Protein AF-A0A1F7M1Z3-F1 (afdb_monomer_lite)

pLDDT: mean 90.82, std 7.67, range [55.88, 98.31]

Structure (mmCIF, N/CA/C/O backbone):
data_AF-A0A1F7M1Z3-F1
#
_entry.id   AF-A0A1F7M1Z3-F1
#
loop_
_atom_site.group_PDB
_atom_site.id
_atom_site.type_symbol
_atom_site.label_atom_id
_atom_site.label_alt_id
_atom_site.label_comp_id
_atom_site.label_asym_id
_atom_site.label_entity_id
_atom_site.label_seq_id
_atom_site.pdbx_PDB_ins_code
_atom_site.Cartn_x
_atom_site.Cartn_y
_atom_site.Cartn_z
_atom_site.occupancy
_atom_site.B_iso_or_equiv
_atom_site.auth_seq_id
_atom_site.auth_comp_id
_atom_site.auth_asym_id
_atom_site.auth_atom_id
_atom_site.pdbx_PDB_model_num
ATOM 1 N N . MET A 1 1 ? -27.907 20.732 27.048 1.00 55.88 1 MET A N 1
ATOM 2 C CA . MET A 1 1 ? -27.096 19.502 26.904 1.00 55.88 1 MET A CA 1
ATOM 3 C C . MET A 1 1 ? -25.933 19.843 25.994 1.00 55.88 1 MET A C 1
ATOM 5 O O . MET A 1 1 ? -26.165 20.248 24.864 1.00 55.88 1 MET A O 1
ATOM 9 N N . GLY A 1 2 ? -24.715 19.881 26.532 1.00 75.12 2 GLY A N 1
ATOM 10 C CA . GLY A 1 2 ? -23.566 20.456 25.826 1.00 75.12 2 GLY A CA 1
ATOM 11 C C . GLY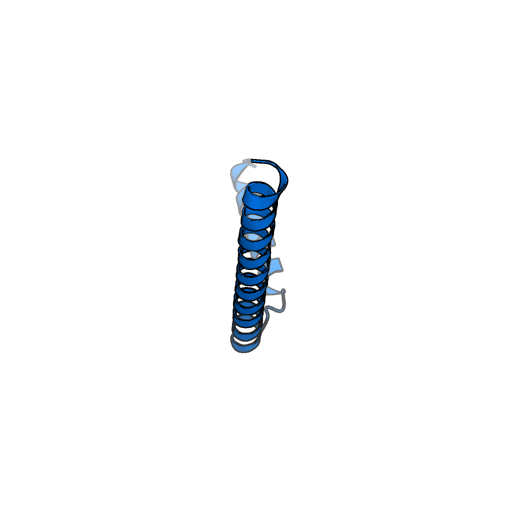 A 1 2 ? -23.130 19.588 24.647 1.00 75.12 2 GLY A C 1
ATOM 12 O O . GLY A 1 2 ? -23.124 18.368 24.758 1.00 75.12 2 GLY A O 1
ATOM 13 N N . MET A 1 3 ? -22.713 20.217 23.548 1.00 74.62 3 MET A N 1
ATOM 14 C CA . MET A 1 3 ? -22.220 19.577 22.315 1.00 74.62 3 MET A CA 1
ATOM 15 C C . MET A 1 3 ? -21.177 18.463 22.569 1.00 74.62 3 MET A C 1
ATOM 17 O O . MET A 1 3 ? -21.153 17.446 21.881 1.00 74.62 3 MET A O 1
ATOM 21 N N . VAL A 1 4 ? -20.377 18.609 23.631 1.00 79.94 4 VAL A N 1
ATOM 22 C CA . VAL A 1 4 ? -19.391 17.625 24.114 1.00 79.94 4 VAL A CA 1
ATOM 23 C C . VAL A 1 4 ? -20.028 16.282 24.514 1.00 79.94 4 VAL A C 1
ATOM 25 O O . VAL A 1 4 ? -19.438 15.226 24.287 1.00 79.94 4 VAL A O 1
ATOM 28 N N . GLN A 1 5 ? -21.237 16.290 25.085 1.00 83.75 5 GLN A N 1
ATOM 29 C CA . GLN A 1 5 ? -21.949 15.068 25.479 1.00 83.75 5 GLN A CA 1
ATOM 30 C C . GLN A 1 5 ? -22.417 14.274 24.254 1.00 83.75 5 GLN A C 1
ATOM 32 O O . GLN A 1 5 ? -22.270 13.054 24.235 1.00 83.75 5 GLN A O 1
ATOM 37 N N . SER A 1 6 ? -22.899 14.959 23.213 1.00 83.44 6 SER A N 1
ATOM 38 C CA . SER A 1 6 ? -23.356 14.334 21.966 1.00 83.44 6 SER A CA 1
ATOM 39 C C . SER A 1 6 ? -22.211 13.669 21.199 1.00 83.44 6 SER A C 1
ATOM 41 O O . SER A 1 6 ? -22.356 12.539 20.742 1.00 83.44 6 SER A O 1
ATOM 43 N N . ILE A 1 7 ? -21.044 14.319 21.121 1.00 88.06 7 ILE A N 1
ATOM 44 C CA . ILE A 1 7 ? -19.845 13.743 20.487 1.00 88.06 7 ILE A CA 1
ATOM 45 C C . ILE A 1 7 ? -19.381 12.500 21.255 1.00 88.06 7 ILE A C 1
ATOM 47 O O . ILE A 1 7 ? -19.128 11.455 20.661 1.00 88.06 7 ILE A O 1
ATOM 51 N N . ARG A 1 8 ? -19.320 12.575 22.591 1.00 87.94 8 ARG A N 1
ATOM 52 C CA . ARG A 1 8 ? -18.938 11.426 23.426 1.00 87.94 8 ARG A CA 1
ATOM 53 C C . ARG A 1 8 ? -19.890 10.241 23.239 1.00 87.94 8 ARG A C 1
ATOM 55 O O . ARG A 1 8 ? -19.433 9.099 23.220 1.00 87.94 8 ARG A O 1
ATOM 62 N N . GLN A 1 9 ? -21.186 10.514 23.103 1.00 89.12 9 GLN A N 1
ATOM 63 C CA . GLN A 1 9 ? -22.198 9.492 22.857 1.00 89.12 9 GLN A CA 1
ATOM 64 C C . GLN A 1 9 ? -22.024 8.857 21.469 1.00 89.12 9 GLN A C 1
ATOM 66 O O . GLN A 1 9 ? -21.949 7.637 21.376 1.00 89.12 9 GLN A O 1
ATOM 71 N N . TYR A 1 10 ? -21.805 9.661 20.425 1.00 89.44 10 TYR A N 1
ATOM 72 C CA . TYR A 1 10 ? -21.528 9.177 19.067 1.00 89.44 10 TYR A CA 1
ATOM 73 C C . TYR A 1 10 ? -20.322 8.224 18.999 1.00 89.44 10 TYR A C 1
ATOM 75 O O . TYR A 1 10 ? -20.406 7.150 18.404 1.00 89.44 10 TYR A O 1
ATOM 83 N N . PHE A 1 11 ? -19.206 8.568 19.652 1.00 92.75 11 PHE A N 1
ATOM 84 C CA . PHE A 1 11 ? -18.041 7.677 19.726 1.00 92.75 11 PHE A CA 1
ATOM 85 C C . PHE A 1 11 ? -18.341 6.381 20.485 1.00 92.75 11 PHE A C 1
ATOM 87 O O . PHE A 1 11 ? -17.883 5.311 20.084 1.00 92.75 11 PHE A O 1
ATOM 94 N N . LYS A 1 12 ? -19.108 6.460 21.577 1.00 91.94 12 LYS A N 1
ATOM 95 C CA . LYS A 1 12 ? -19.498 5.283 22.362 1.00 91.94 12 LYS A CA 1
ATOM 96 C C . LYS A 1 12 ? -20.349 4.320 21.531 1.00 91.94 12 LYS A C 1
ATOM 98 O O . LYS A 1 12 ? -20.093 3.117 21.564 1.00 91.94 12 LYS A O 1
ATOM 103 N N . ASP A 1 13 ? -21.298 4.855 20.773 1.00 90.88 13 ASP A N 1
ATOM 104 C CA . ASP A 1 13 ? -22.193 4.075 19.920 1.00 90.88 13 ASP A CA 1
ATOM 105 C C . ASP A 1 13 ? -21.433 3.491 18.717 1.00 90.88 13 ASP A C 1
ATOM 107 O O . ASP A 1 13 ? -21.527 2.293 18.453 1.00 90.88 13 ASP A O 1
ATOM 111 N N . SER A 1 14 ? -20.539 4.272 18.098 1.00 91.69 14 SER A N 1
ATOM 112 C CA . SER A 1 14 ? -19.660 3.808 17.011 1.00 91.69 14 SER A CA 1
ATOM 113 C C . SER A 1 14 ? -18.753 2.651 17.450 1.00 91.69 14 SER A C 1
ATOM 115 O O . SER A 1 14 ? -18.597 1.660 16.740 1.00 91.69 14 SER A O 1
ATOM 117 N N . VAL A 1 15 ? -18.165 2.724 18.651 1.00 89.75 15 VAL A N 1
ATOM 118 C CA . VAL A 1 15 ? -17.351 1.626 19.206 1.00 89.75 15 VAL A CA 1
ATOM 119 C C . VAL A 1 15 ? -18.208 0.394 19.505 1.00 89.75 15 VAL A C 1
ATOM 121 O O . VAL A 1 15 ? -17.741 -0.733 19.328 1.00 89.75 15 VAL A O 1
ATOM 124 N N . ALA A 1 16 ? -19.453 0.576 19.954 1.00 91.19 16 ALA A N 1
ATOM 125 C CA . ALA A 1 16 ? -2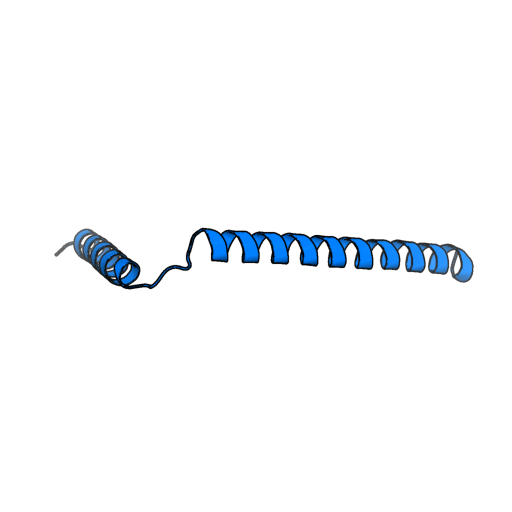0.372 -0.532 20.192 1.00 91.19 16 ALA A CA 1
ATOM 126 C C . ALA A 1 16 ? -20.750 -1.260 18.888 1.00 91.19 16 ALA A C 1
ATOM 128 O O . ALA A 1 16 ? -20.850 -2.488 18.892 1.00 91.19 16 ALA A O 1
ATOM 129 N N . GLU A 1 17 ? -20.893 -0.537 17.776 1.00 91.06 17 GLU A N 1
ATOM 130 C CA . GLU A 1 17 ? -21.126 -1.110 16.445 1.00 91.06 17 GLU A CA 1
ATOM 131 C C . GLU A 1 17 ? -19.880 -1.791 15.869 1.00 91.06 17 GLU A C 1
ATOM 133 O O . GLU A 1 17 ? -19.961 -2.929 15.406 1.00 91.06 17 GLU A O 1
ATOM 138 N N . LEU A 1 18 ? -18.700 -1.172 15.990 1.00 89.50 18 LEU A N 1
ATOM 139 C CA . LEU A 1 18 ? -17.427 -1.750 15.534 1.00 89.50 18 LEU A CA 1
ATOM 140 C C . LEU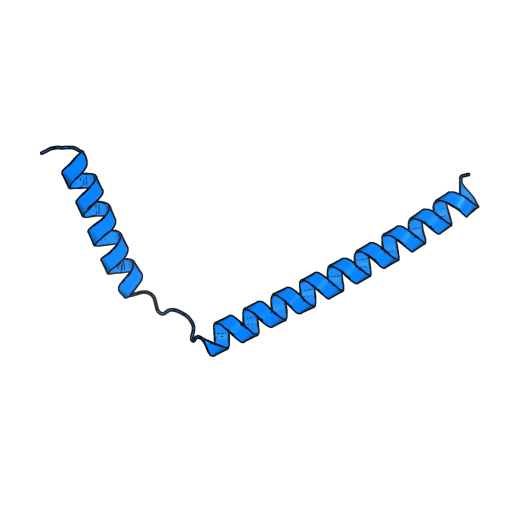 A 1 18 ? -17.095 -3.090 16.210 1.00 89.50 18 LEU A C 1
ATOM 142 O O . LEU A 1 18 ? -16.414 -3.933 15.627 1.00 89.50 18 LEU A O 1
ATOM 146 N N . ARG A 1 19 ? -17.594 -3.317 17.431 1.00 86.94 19 ARG A N 1
ATOM 147 C CA . ARG A 1 19 ? -17.471 -4.604 18.136 1.00 86.94 19 ARG A CA 1
ATOM 148 C C . ARG A 1 19 ? -18.335 -5.716 17.542 1.00 86.94 19 ARG A C 1
ATOM 150 O O . ARG A 1 19 ? -18.045 -6.880 17.792 1.00 86.94 19 ARG A O 1
ATOM 157 N N . ARG A 1 20 ? -19.391 -5.380 16.793 1.00 90.25 20 ARG A N 1
ATOM 158 C CA . ARG A 1 20 ? -20.245 -6.356 16.093 1.00 90.25 20 ARG A CA 1
ATOM 159 C C . ARG A 1 20 ? -19.675 -6.760 14.735 1.00 90.25 20 ARG A C 1
ATOM 161 O O . ARG A 1 20 ? -20.133 -7.741 14.157 1.00 90.25 20 ARG A O 1
ATOM 168 N N . VAL A 1 21 ? -18.688 -6.020 14.233 1.00 91.31 21 VAL A N 1
ATOM 169 C CA . VAL A 1 21 ? -18.012 -6.330 12.975 1.00 91.31 21 VAL A CA 1
ATOM 170 C C . VAL A 1 21 ? -17.198 -7.611 13.139 1.00 91.31 21 VAL A C 1
ATOM 172 O O . VAL A 1 21 ? -16.401 -7.762 14.066 1.00 91.31 21 VAL A O 1
ATOM 175 N N . THR A 1 22 ? -17.396 -8.546 12.217 1.00 86.75 22 THR A N 1
ATOM 176 C CA . THR A 1 22 ? -16.621 -9.783 12.122 1.00 86.75 22 THR A CA 1
ATOM 177 C C . THR A 1 22 ? -15.291 -9.474 11.445 1.00 86.75 22 THR A C 1
ATOM 179 O O . THR A 1 22 ? -15.176 -9.454 10.222 1.00 86.75 22 THR A O 1
ATOM 182 N N . TRP A 1 23 ? -14.278 -9.175 12.254 1.00 88.75 23 TRP A N 1
ATOM 183 C CA . TRP A 1 23 ? -12.936 -8.912 11.749 1.00 88.75 23 TRP A CA 1
ATOM 184 C C . TRP A 1 23 ? -12.280 -10.196 11.218 1.00 88.75 23 TRP A C 1
ATOM 186 O O . TRP A 1 23 ? -12.486 -11.274 11.787 1.00 88.75 23 TRP A O 1
ATOM 196 N N . PRO A 1 24 ? -11.475 -10.096 10.147 1.00 86.25 24 PRO A N 1
ATOM 197 C CA . PRO A 1 24 ? -10.762 -11.235 9.588 1.00 86.25 24 PRO A CA 1
ATOM 198 C C . PRO A 1 24 ? -9.788 -11.843 10.606 1.00 86.25 24 PRO A C 1
ATOM 200 O O . PRO A 1 24 ? -9.264 -11.162 11.494 1.00 86.25 24 PRO A O 1
ATOM 203 N N . SER A 1 25 ? -9.527 -13.146 10.473 1.00 90.31 25 SER A N 1
ATOM 204 C CA . SER A 1 25 ? -8.565 -13.831 11.335 1.00 90.31 25 SER A CA 1
ATOM 205 C C . SER A 1 25 ? -7.151 -13.282 11.112 1.00 90.31 25 SER A C 1
ATOM 207 O O . SER A 1 25 ? -6.798 -12.824 10.024 1.00 90.31 25 SER A O 1
ATOM 209 N N . ARG A 1 26 ? -6.302 -13.353 12.146 1.00 87.50 26 ARG A N 1
ATOM 210 C CA . ARG A 1 26 ? -4.911 -12.867 12.067 1.00 87.50 26 ARG A CA 1
ATOM 211 C C . ARG A 1 26 ? -4.115 -13.532 10.943 1.00 87.50 26 ARG A C 1
ATOM 213 O O . ARG A 1 26 ? -3.218 -12.909 10.388 1.00 87.50 26 ARG A O 1
ATOM 220 N N . GLU A 1 27 ? -4.423 -14.787 10.641 1.00 88.50 27 GLU A N 1
ATOM 221 C CA . GLU A 1 27 ? -3.800 -15.538 9.554 1.00 88.50 27 GLU A CA 1
ATOM 222 C C . GLU A 1 27 ? -4.270 -15.035 8.187 1.00 88.50 27 GLU A C 1
ATOM 224 O O . GLU A 1 27 ? -3.440 -14.734 7.330 1.00 88.50 27 GLU A O 1
ATOM 229 N N . LEU A 1 28 ? -5.583 -14.835 8.016 1.00 87.75 28 LEU A N 1
ATOM 230 C CA . LEU A 1 28 ? -6.151 -14.310 6.778 1.00 87.75 28 LEU A CA 1
ATOM 231 C C . LEU A 1 28 ? -5.552 -12.942 6.442 1.00 87.75 28 LEU A C 1
ATOM 233 O O . LEU A 1 28 ? -5.059 -12.745 5.333 1.00 87.75 28 LEU A O 1
ATOM 237 N N . THR A 1 29 ? -5.510 -12.035 7.421 1.00 90.38 29 THR A N 1
ATOM 238 C CA . THR A 1 29 ? -4.938 -10.694 7.250 1.00 90.38 29 THR A CA 1
ATOM 239 C C . THR A 1 29 ? -3.474 -10.758 6.820 1.00 90.38 29 THR A C 1
ATOM 241 O O . THR A 1 29 ? -3.096 -10.077 5.873 1.00 90.38 29 THR A O 1
ATOM 244 N N . LYS A 1 30 ? -2.654 -11.615 7.445 1.00 92.19 30 LYS A N 1
ATOM 245 C CA . LYS A 1 30 ? -1.240 -11.782 7.068 1.00 92.19 30 LYS A CA 1
ATOM 246 C C . LYS A 1 30 ? -1.081 -12.283 5.636 1.00 92.19 30 LYS A C 1
ATOM 248 O O . LYS A 1 30 ? -0.279 -11.724 4.892 1.00 92.19 30 LYS A O 1
ATOM 253 N N . ASN A 1 31 ? -1.858 -13.292 5.245 1.00 93.62 31 ASN A N 1
ATOM 254 C CA . ASN A 1 31 ? -1.798 -13.855 3.897 1.00 93.62 31 ASN A CA 1
ATOM 255 C C . ASN A 1 31 ? -2.184 -12.807 2.846 1.00 93.62 31 ASN A C 1
ATOM 257 O O . ASN A 1 31 ? -1.513 -12.680 1.825 1.00 93.62 31 ASN A O 1
ATOM 261 N N . HIS A 1 32 ? -3.212 -12.001 3.126 1.00 93.25 32 HIS A N 1
ATOM 262 C CA . HIS A 1 32 ? -3.643 -10.928 2.230 1.00 93.25 32 HIS A CA 1
ATOM 263 C C . HIS A 1 32 ? -2.588 -9.822 2.132 1.00 93.25 32 HIS A C 1
ATOM 265 O O . HIS A 1 32 ? -2.276 -9.370 1.035 1.00 93.25 32 HIS A O 1
ATOM 271 N N . THR A 1 33 ? -1.978 -9.418 3.250 1.00 94.94 33 THR A N 1
ATOM 272 C CA . THR A 1 33 ? -0.894 -8.427 3.238 1.00 94.94 33 THR A CA 1
ATOM 273 C C . THR A 1 33 ? 0.322 -8.922 2.454 1.00 94.94 33 THR A C 1
ATOM 275 O O . THR A 1 33 ? 0.860 -8.172 1.643 1.00 94.94 33 THR A O 1
ATOM 278 N N . LEU A 1 34 ? 0.737 -10.179 2.640 1.00 96.56 34 LEU A N 1
ATOM 279 C CA . LEU A 1 34 ? 1.847 -10.772 1.886 1.00 96.56 34 LEU A CA 1
ATOM 280 C C . LEU A 1 34 ? 1.557 -10.826 0.384 1.00 96.56 34 LEU A C 1
ATOM 282 O O . LEU A 1 34 ? 2.431 -10.503 -0.417 1.00 96.56 34 LEU A O 1
ATOM 286 N N . LEU A 1 35 ? 0.326 -11.177 0.005 1.00 96.94 35 LEU A N 1
ATOM 287 C CA . LEU A 1 35 ? -0.104 -11.186 -1.391 1.00 96.94 35 LEU A CA 1
ATOM 288 C C . LEU A 1 35 ? -0.037 -9.784 -2.012 1.00 96.94 35 LEU A C 1
ATOM 290 O O . LEU A 1 35 ? 0.516 -9.628 -3.098 1.00 96.94 35 LEU A O 1
ATOM 294 N N . VAL A 1 36 ? -0.525 -8.759 -1.307 1.00 97.50 36 VAL A N 1
ATOM 295 C CA . VAL A 1 36 ? -0.439 -7.364 -1.772 1.00 97.50 36 VAL A CA 1
ATOM 296 C C . VAL A 1 36 ? 1.015 -6.926 -1.930 1.00 97.50 36 VAL A C 1
ATOM 298 O O . VAL A 1 36 ? 1.357 -6.337 -2.950 1.00 97.50 36 VAL A O 1
ATOM 301 N N . ILE A 1 37 ? 1.890 -7.245 -0.972 1.00 98.00 37 ILE A N 1
ATOM 302 C CA . ILE A 1 37 ? 3.326 -6.940 -1.077 1.00 98.00 37 ILE A CA 1
ATOM 303 C C . ILE A 1 37 ? 3.928 -7.613 -2.317 1.00 98.00 37 ILE A C 1
ATOM 305 O O . ILE A 1 37 ? 4.632 -6.958 -3.084 1.00 98.00 37 ILE A O 1
ATOM 309 N N . GLY A 1 38 ? 3.623 -8.893 -2.545 1.00 98.12 38 GLY A N 1
ATOM 310 C CA . GLY A 1 38 ? 4.113 -9.636 -3.705 1.00 98.12 38 GLY A CA 1
ATOM 311 C C . GLY A 1 38 ? 3.683 -9.013 -5.035 1.00 98.12 38 GLY A C 1
ATOM 312 O O . GLY A 1 38 ? 4.518 -8.801 -5.912 1.00 98.12 38 GLY A O 1
ATOM 313 N N . ILE A 1 39 ? 2.402 -8.658 -5.169 1.00 98.00 39 ILE A N 1
ATOM 314 C CA . ILE A 1 39 ? 1.876 -8.021 -6.384 1.00 98.00 39 ILE A CA 1
ATOM 315 C C . ILE A 1 39 ? 2.499 -6.637 -6.585 1.00 98.00 39 ILE A C 1
ATOM 317 O O . ILE A 1 39 ? 2.930 -6.325 -7.691 1.00 98.00 39 ILE A O 1
ATOM 321 N N . SER A 1 40 ? 2.608 -5.825 -5.532 1.00 98.31 40 SER A N 1
ATOM 322 C CA . SER A 1 40 ? 3.233 -4.501 -5.616 1.00 98.31 40 SER A CA 1
ATOM 323 C C . SER A 1 40 ? 4.686 -4.576 -6.090 1.00 98.31 40 SER A C 1
ATOM 325 O O . SER A 1 40 ? 5.091 -3.784 -6.937 1.00 98.31 40 SER A O 1
ATOM 327 N N . LEU A 1 41 ? 5.461 -5.551 -5.600 1.00 98.31 41 LEU A N 1
ATOM 328 C CA . LEU A 1 41 ? 6.834 -5.779 -6.062 1.00 98.31 41 LEU A CA 1
ATOM 329 C C . LEU A 1 41 ? 6.882 -6.243 -7.521 1.00 98.31 41 LEU A C 1
ATOM 331 O O . LEU A 1 41 ? 7.731 -5.778 -8.277 1.00 98.31 41 LEU A O 1
ATOM 335 N N . ALA A 1 42 ? 5.965 -7.120 -7.932 1.00 98.25 42 ALA A N 1
ATOM 336 C CA . ALA A 1 42 ? 5.879 -7.575 -9.316 1.00 98.25 42 ALA A CA 1
ATOM 337 C C . ALA A 1 42 ? 5.558 -6.419 -10.276 1.00 98.25 42 ALA A C 1
ATOM 339 O O . ALA A 1 42 ? 6.212 -6.271 -11.306 1.00 98.25 42 ALA A O 1
ATOM 340 N N . VAL A 1 43 ? 4.598 -5.562 -9.913 1.00 98.12 43 VAL A N 1
ATOM 341 C CA . VAL A 1 43 ? 4.250 -4.365 -10.691 1.00 98.12 43 VAL A CA 1
ATOM 342 C C . VAL A 1 43 ? 5.422 -3.387 -10.735 1.00 98.12 43 VAL A C 1
ATOM 344 O O . VAL A 1 43 ? 5.739 -2.880 -11.806 1.00 98.12 43 VAL A O 1
ATOM 347 N N . ALA A 1 44 ? 6.106 -3.158 -9.611 1.00 98.06 44 ALA A N 1
ATOM 348 C CA . ALA A 1 44 ? 7.282 -2.292 -9.572 1.00 98.06 44 ALA A CA 1
ATOM 349 C C . ALA A 1 44 ? 8.403 -2.803 -10.492 1.00 98.06 44 ALA A C 1
ATOM 351 O O . ALA A 1 44 ? 8.968 -2.027 -11.257 1.00 98.06 44 ALA A O 1
ATOM 352 N N . ALA A 1 45 ? 8.690 -4.108 -10.466 1.00 98.19 45 ALA A N 1
ATOM 353 C CA . ALA A 1 45 ? 9.683 -4.718 -11.346 1.00 98.19 45 ALA A CA 1
ATOM 354 C C . ALA A 1 45 ? 9.280 -4.623 -12.827 1.00 98.19 45 ALA A C 1
ATOM 356 O O . ALA A 1 45 ? 10.120 -4.335 -13.677 1.00 98.19 45 ALA A O 1
ATOM 357 N N . PHE A 1 46 ? 7.998 -4.832 -13.133 1.00 97.75 46 PHE A N 1
ATOM 358 C CA . PHE A 1 46 ? 7.468 -4.705 -14.488 1.00 97.75 46 PHE A CA 1
ATOM 359 C C . PHE A 1 46 ? 7.596 -3.276 -15.026 1.00 97.75 46 PHE A C 1
ATOM 361 O O . PHE A 1 46 ? 8.105 -3.084 -16.128 1.00 97.75 46 PHE A O 1
ATOM 368 N N . LEU A 1 47 ? 7.183 -2.277 -14.241 1.00 97.38 47 LEU A N 1
ATOM 369 C CA . LEU A 1 47 ? 7.310 -0.870 -14.620 1.00 97.38 47 LEU A CA 1
ATOM 370 C C . LEU A 1 47 ? 8.777 -0.477 -14.797 1.00 97.38 47 LEU A C 1
A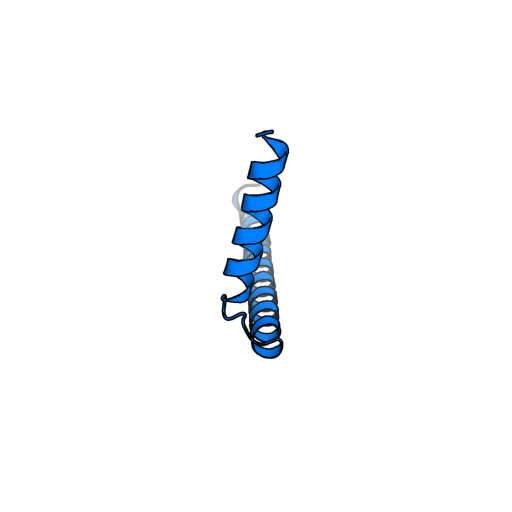TOM 372 O O . LEU A 1 47 ? 9.120 0.067 -15.838 1.00 97.38 47 LEU A O 1
ATOM 376 N N . ALA A 1 48 ? 9.652 -0.864 -13.864 1.00 97.00 48 ALA A N 1
ATOM 377 C CA . ALA A 1 48 ? 11.083 -0.605 -13.987 1.00 97.00 48 ALA A CA 1
ATOM 378 C C . ALA A 1 48 ? 11.663 -1.192 -15.286 1.00 97.00 48 ALA A C 1
ATOM 380 O O . ALA A 1 48 ? 12.417 -0.522 -15.987 1.00 97.00 48 ALA A O 1
ATOM 381 N N . ALA A 1 49 ? 11.291 -2.426 -15.643 1.00 97.44 49 ALA A N 1
ATOM 382 C CA . ALA A 1 49 ? 11.729 -3.042 -16.892 1.00 97.44 49 ALA A CA 1
ATOM 383 C C . ALA A 1 49 ? 11.249 -2.261 -18.127 1.00 97.44 49 ALA A C 1
ATOM 385 O O . ALA A 1 49 ? 12.022 -2.075 -19.069 1.00 97.44 49 ALA A O 1
ATOM 386 N N . LEU A 1 50 ? 10.002 -1.781 -18.118 1.00 97.00 50 LEU A N 1
ATOM 387 C CA . LEU A 1 50 ? 9.471 -0.941 -19.191 1.00 97.00 50 LEU A CA 1
ATOM 388 C C . LEU A 1 50 ? 10.186 0.409 -19.276 1.00 97.00 50 LEU A C 1
ATOM 390 O O . LEU A 1 50 ? 10.547 0.816 -20.376 1.00 97.00 50 LEU A O 1
ATOM 394 N N . ASP A 1 51 ? 10.445 1.066 -18.148 1.00 95.69 51 ASP A N 1
ATOM 395 C CA . ASP A 1 51 ? 11.167 2.340 -18.106 1.00 95.69 51 ASP A CA 1
ATOM 396 C C . ASP A 1 51 ? 12.569 2.197 -18.714 1.00 95.69 51 ASP A C 1
ATOM 398 O O . ASP A 1 51 ? 12.978 3.012 -19.542 1.00 95.69 51 ASP A O 1
ATOM 402 N N . TYR A 1 52 ? 13.293 1.122 -18.381 1.00 95.50 52 TYR A N 1
ATOM 403 C CA . TYR A 1 52 ? 14.593 0.834 -18.995 1.00 95.50 52 TYR A CA 1
ATOM 404 C C . TYR A 1 52 ? 14.484 0.561 -20.496 1.00 95.50 52 TYR A C 1
ATOM 406 O O . TYR A 1 52 ? 15.289 1.079 -21.271 1.00 95.50 52 TYR A O 1
ATOM 414 N N . ALA A 1 53 ? 13.497 -0.232 -20.918 1.00 95.62 53 ALA A N 1
ATOM 415 C CA . ALA A 1 53 ? 13.301 -0.557 -22.326 1.00 95.62 53 ALA A CA 1
ATOM 416 C C . ALA A 1 53 ? 12.957 0.688 -23.158 1.00 95.62 53 ALA A C 1
ATOM 418 O O . ALA A 1 53 ? 13.505 0.878 -24.246 1.00 95.62 53 ALA A O 1
ATOM 419 N N . PHE A 1 54 ? 12.081 1.554 -22.644 1.00 94.75 54 PHE A N 1
ATOM 420 C CA . PHE A 1 54 ? 11.696 2.787 -23.319 1.00 94.75 54 PHE A CA 1
ATOM 421 C C . PHE A 1 54 ? 12.819 3.819 -23.329 1.00 94.75 54 PHE A C 1
ATOM 423 O O . PHE A 1 54 ? 13.053 4.409 -24.380 1.00 94.75 54 PHE A O 1
ATOM 430 N N . ASN A 1 55 ? 13.562 3.993 -22.233 1.00 94.69 55 ASN A N 1
ATOM 431 C CA . ASN A 1 55 ? 14.729 4.879 -22.224 1.00 94.69 55 ASN A CA 1
ATOM 432 C C . ASN A 1 55 ? 15.786 4.422 -23.233 1.00 94.69 55 ASN A C 1
ATOM 434 O O . ASN A 1 55 ? 16.240 5.228 -24.040 1.00 94.69 55 ASN A O 1
ATOM 438 N N . TRP A 1 56 ? 16.102 3.122 -23.267 1.00 93.25 56 TRP A N 1
ATOM 439 C CA . TRP A 1 56 ? 17.036 2.569 -24.250 1.00 93.25 56 TRP A CA 1
ATOM 440 C C . TRP A 1 56 ? 16.566 2.798 -25.693 1.00 93.25 56 TRP A C 1
ATOM 442 O O . TRP A 1 56 ? 17.355 3.174 -26.559 1.00 93.25 56 TRP A O 1
ATOM 452 N N . ALA A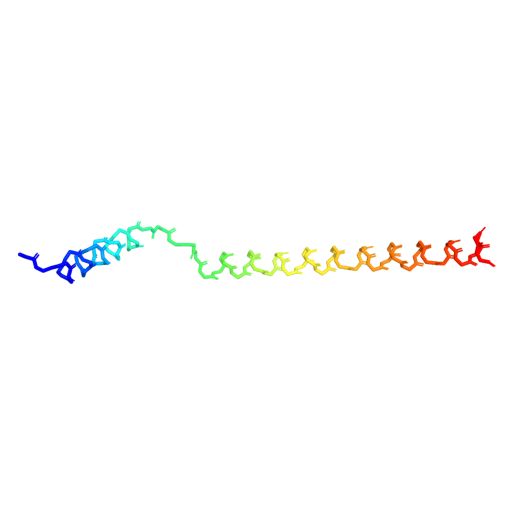 1 57 ? 15.273 2.598 -25.963 1.00 92.94 57 ALA A N 1
ATOM 453 C CA . ALA A 1 57 ? 14.711 2.845 -27.284 1.00 92.94 57 ALA A CA 1
ATOM 454 C C . ALA A 1 57 ? 14.779 4.336 -27.660 1.00 92.94 57 ALA A C 1
ATOM 456 O O . ALA A 1 57 ? 15.203 4.672 -28.764 1.00 92.94 57 ALA A O 1
ATOM 457 N N . LEU A 1 58 ? 14.409 5.242 -26.754 1.00 93.88 58 LEU A N 1
ATOM 458 C CA . LEU A 1 58 ? 14.463 6.683 -27.007 1.00 93.88 58 LEU A CA 1
ATOM 459 C C . LEU A 1 58 ? 15.896 7.168 -27.258 1.00 93.88 58 LEU A C 1
ATOM 461 O O . LEU A 1 58 ? 16.120 7.893 -28.225 1.00 93.88 58 LEU A O 1
ATOM 465 N N . GLU A 1 59 ? 16.867 6.716 -26.460 1.00 91.12 59 GLU A N 1
ATOM 466 C CA . GLU A 1 59 ? 18.289 7.029 -26.658 1.00 91.12 59 GLU A CA 1
ATOM 467 C C . GLU A 1 59 ? 18.828 6.532 -28.001 1.00 91.12 59 GLU A C 1
ATOM 469 O O . GLU A 1 59 ? 19.738 7.133 -28.554 1.00 91.12 59 GLU A O 1
ATOM 474 N N . ARG A 1 60 ? 18.302 5.419 -28.524 1.00 89.00 60 ARG A N 1
ATOM 475 C CA . ARG A 1 60 ? 18.799 4.812 -29.763 1.00 89.00 60 ARG A CA 1
ATOM 476 C C . ARG A 1 60 ? 18.154 5.375 -31.028 1.00 89.00 60 ARG A C 1
ATOM 478 O O . ARG A 1 60 ? 18.784 5.325 -32.086 1.00 89.00 60 ARG A O 1
ATOM 485 N N . PHE A 1 61 ? 16.890 5.792 -30.943 1.00 89.31 61 PHE A N 1
ATOM 486 C CA . PHE A 1 61 ? 16.079 6.178 -32.102 1.00 89.31 61 PHE A CA 1
ATOM 487 C C . PHE A 1 61 ? 15.814 7.685 -32.210 1.00 89.31 61 PHE A C 1
ATOM 489 O O . PHE A 1 61 ? 15.511 8.140 -33.313 1.00 89.31 61 PHE A O 1
ATOM 496 N N . VAL A 1 62 ? 15.877 8.447 -31.111 1.00 84.81 62 VAL A N 1
ATOM 497 C CA . VAL A 1 62 ? 15.531 9.883 -31.095 1.00 84.81 62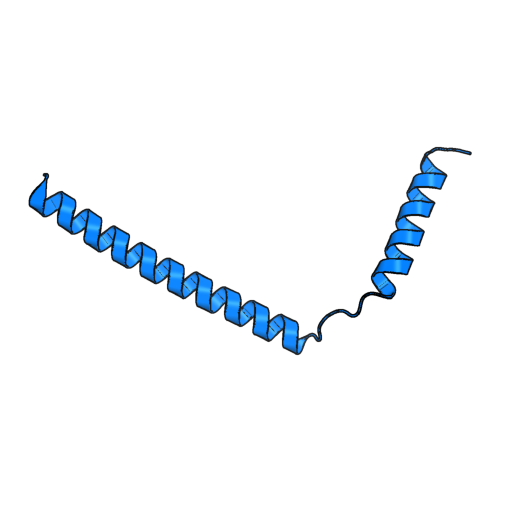 VAL A CA 1
ATOM 498 C C . VAL A 1 62 ? 16.743 10.778 -30.839 1.00 84.81 62 VAL A C 1
ATOM 500 O O . VAL A 1 62 ? 16.866 11.808 -31.502 1.00 84.81 62 VAL A O 1
ATOM 503 N N . LEU A 1 63 ? 17.598 10.413 -29.881 1.00 65.50 63 LEU A N 1
ATOM 504 C CA . LEU A 1 63 ? 18.872 11.090 -29.604 1.00 65.50 63 LEU A CA 1
ATOM 505 C C . LEU A 1 63 ? 19.999 10.516 -30.476 1.00 65.50 63 LEU A C 1
ATOM 507 O O . LEU A 1 63 ? 20.930 11.296 -30.780 1.00 65.50 63 LEU A O 1
#

Foldseek 3Di:
DDPVVVVVVVVVVVVVVVVVDDDDDPVVVVVVVVVVVVVVVVVVVVVVVVVVVVVVVCVVPPD

Radius of gyration: 24.86 Å; chains: 1; bounding box: 46×36×59 Å

Secondary structure (DSSP, 8-state):
--HHHHHHHHHHHHHHHHTTS-PPPHHHHHHHHHHHHHHHHHHHHHHHHHHHHHHHHHHHHT-

Sequence (63 aa):
MGMVQSIRQYFKDSVAELRRVTWPSRELTKNHTLLVIGISLAVAAFLAALDYAFNWALERFVL